Protein AF-A0A961NMC6-F1 (afdb_monomer_lite)

Radius of gyration: 13.99 Å; chains: 1; bounding box: 38×31×36 Å

Structure (mmCIF, N/CA/C/O backbone):
data_AF-A0A961NMC6-F1
#
_entry.id   AF-A0A961NMC6-F1
#
loop_
_atom_site.group_PDB
_atom_site.id
_atom_site.type_symbol
_atom_site.label_atom_id
_atom_site.label_alt_id
_atom_site.label_comp_id
_atom_site.label_asym_id
_atom_site.label_entity_id
_atom_site.label_seq_id
_atom_site.pdbx_PDB_ins_code
_atom_site.Cartn_x
_atom_site.Cartn_y
_atom_site.Cartn_z
_atom_site.occupancy
_atom_site.B_iso_or_equiv
_atom_site.auth_seq_id
_atom_site.auth_comp_id
_atom_site.auth_asym_id
_atom_site.auth_atom_id
_atom_site.pdbx_PDB_model_num
ATOM 1 N N . ALA A 1 1 ? 2.027 15.021 -6.541 1.00 81.44 1 ALA A N 1
ATOM 2 C CA . ALA A 1 1 ? 3.147 14.069 -6.411 1.00 81.44 1 ALA A CA 1
ATOM 3 C C . ALA A 1 1 ? 2.636 12.629 -6.350 1.00 81.44 1 ALA A C 1
ATOM 5 O O . ALA A 1 1 ? 2.851 11.895 -7.303 1.00 81.44 1 ALA A O 1
ATOM 6 N N . TYR A 1 2 ? 1.858 12.250 -5.328 1.00 89.75 2 TYR A N 1
ATOM 7 C CA . TYR A 1 2 ? 1.422 10.861 -5.122 1.00 89.75 2 TYR A CA 1
ATOM 8 C C . TYR A 1 2 ? 0.702 10.180 -6.312 1.00 89.75 2 TYR A C 1
ATOM 10 O O . TYR A 1 2 ? 1.015 9.047 -6.652 1.00 89.75 2 TYR A O 1
ATOM 18 N N . LEU A 1 3 ? -0.191 10.866 -7.039 1.00 92.88 3 LEU A N 1
ATOM 19 C CA . LEU A 1 3 ? -0.827 10.278 -8.237 1.00 92.88 3 LEU A CA 1
ATOM 20 C C . LEU A 1 3 ? 0.169 9.923 -9.355 1.00 92.88 3 LEU A C 1
ATOM 22 O O . LEU A 1 3 ? -0.025 8.940 -10.062 1.00 92.88 3 LEU A O 1
ATOM 26 N N . GLN A 1 4 ? 1.245 10.699 -9.516 1.00 92.88 4 GLN A N 1
ATOM 27 C CA . GLN A 1 4 ? 2.292 10.379 -10.493 1.00 92.88 4 GLN A CA 1
ATOM 28 C C . GLN A 1 4 ? 3.071 9.134 -10.065 1.00 92.88 4 GLN A C 1
ATOM 30 O O . GLN A 1 4 ? 3.431 8.324 -10.913 1.00 92.88 4 GLN A O 1
ATOM 35 N N . LEU A 1 5 ? 3.273 8.955 -8.756 1.00 94.06 5 LEU A N 1
ATOM 36 C CA . LEU A 1 5 ? 3.852 7.737 -8.203 1.00 94.06 5 LEU A CA 1
ATOM 37 C C . LEU A 1 5 ? 2.968 6.515 -8.483 1.00 94.06 5 LEU A C 1
ATOM 39 O O . LEU A 1 5 ? 3.475 5.491 -8.929 1.00 94.06 5 LEU A O 1
ATOM 43 N N . LEU A 1 6 ? 1.654 6.621 -8.264 1.00 96.12 6 LEU A N 1
ATOM 44 C CA . LEU A 1 6 ? 0.732 5.530 -8.593 1.00 96.12 6 LEU A CA 1
ATOM 45 C C . LEU A 1 6 ? 0.738 5.211 -10.090 1.00 96.12 6 LEU A C 1
ATOM 47 O O . LEU A 1 6 ? 0.686 4.043 -10.467 1.00 96.12 6 LEU A O 1
ATOM 51 N N . ASN A 1 7 ? 0.865 6.231 -10.942 1.00 96.88 7 ASN A N 1
ATOM 52 C CA . ASN A 1 7 ? 1.008 6.037 -12.378 1.00 96.88 7 ASN A CA 1
ATOM 53 C C . ASN A 1 7 ? 2.313 5.314 -12.755 1.00 96.88 7 ASN A C 1
ATOM 55 O O . ASN A 1 7 ? 2.272 4.425 -13.603 1.00 96.88 7 ASN A O 1
ATOM 59 N N . ASP A 1 8 ? 3.446 5.640 -12.120 1.00 96.12 8 ASP A N 1
ATOM 60 C CA . ASP A 1 8 ? 4.704 4.892 -12.297 1.00 96.12 8 ASP A CA 1
ATOM 61 C C . ASP A 1 8 ? 4.545 3.430 -11.859 1.00 96.12 8 ASP A C 1
ATOM 63 O O . ASP A 1 8 ? 4.858 2.518 -12.627 1.00 96.12 8 ASP A O 1
ATOM 67 N N . ALA A 1 9 ? 3.966 3.198 -10.676 1.00 97.44 9 ALA A N 1
ATOM 68 C CA . ALA A 1 9 ? 3.718 1.856 -10.162 1.00 97.44 9 ALA A CA 1
ATOM 69 C C . ALA A 1 9 ? 2.809 1.042 -11.092 1.00 97.44 9 ALA A C 1
ATOM 71 O O . ALA A 1 9 ? 3.124 -0.101 -11.421 1.00 97.44 9 ALA A O 1
ATOM 72 N N . TYR A 1 10 ? 1.713 1.632 -11.569 1.00 98.19 10 TYR A N 1
ATOM 73 C CA . TYR A 1 10 ? 0.814 1.000 -12.530 1.00 98.19 10 TYR A CA 1
ATOM 74 C C . TYR A 1 10 ? 1.519 0.664 -13.846 1.00 98.19 10 TYR A C 1
ATOM 76 O O . TYR A 1 10 ? 1.476 -0.484 -14.288 1.00 98.19 10 TYR A O 1
ATOM 84 N N . ALA A 1 11 ? 2.214 1.633 -14.448 1.00 97.50 11 ALA A N 1
ATOM 85 C CA . ALA A 1 11 ? 2.927 1.431 -15.705 1.00 97.50 11 ALA A CA 1
ATOM 86 C C . ALA A 1 11 ? 4.006 0.345 -15.590 1.00 97.50 11 ALA A C 1
ATOM 88 O O . ALA A 1 11 ? 4.202 -0.425 -16.530 1.00 97.50 11 ALA A O 1
ATOM 89 N N . HIS A 1 12 ? 4.671 0.254 -14.436 1.00 97.06 12 HIS A N 1
ATOM 90 C CA . HIS A 1 12 ? 5.683 -0.760 -14.168 1.00 97.06 12 HIS A CA 1
ATOM 91 C C . HIS A 1 12 ? 5.081 -2.150 -13.910 1.00 97.06 12 HIS A C 1
ATOM 93 O O . HIS A 1 12 ? 5.641 -3.151 -14.359 1.00 97.06 12 HIS A O 1
ATOM 99 N N . LEU A 1 13 ? 3.947 -2.232 -13.206 1.00 97.94 13 LEU A N 1
ATOM 100 C CA . LEU A 1 13 ? 3.312 -3.498 -12.829 1.00 97.94 13 LEU A CA 1
ATOM 101 C C . LEU A 1 13 ? 2.430 -4.099 -13.929 1.00 97.94 13 LEU A C 1
ATOM 103 O O . LEU A 1 13 ? 2.308 -5.321 -13.984 1.00 97.94 13 LEU A O 1
ATOM 107 N N . LYS A 1 14 ? 1.808 -3.298 -14.803 1.00 95.69 14 LYS A N 1
ATOM 108 C CA . LYS A 1 14 ? 0.790 -3.792 -15.755 1.00 95.69 14 LYS A CA 1
ATOM 109 C C . LYS A 1 14 ? 1.289 -4.881 -16.711 1.00 95.69 14 LYS A C 1
ATOM 111 O O . LYS A 1 14 ? 0.500 -5.744 -17.091 1.00 95.69 14 LYS A O 1
ATOM 116 N N . GLU A 1 15 ? 2.582 -4.878 -17.034 1.00 90.00 15 GLU A N 1
ATOM 117 C CA . GLU A 1 15 ? 3.228 -5.866 -17.913 1.00 90.00 15 GLU A CA 1
ATOM 118 C C . GLU A 1 15 ? 3.835 -7.057 -17.144 1.00 90.00 15 GLU A C 1
ATOM 120 O O . GLU A 1 15 ? 4.335 -8.008 -17.744 1.00 90.00 15 GLU A O 1
ATOM 125 N N . GLN A 1 16 ? 3.823 -7.033 -15.806 1.00 94.06 16 GLN A N 1
ATOM 126 C CA . GLN A 1 16 ? 4.438 -8.083 -14.995 1.00 94.06 16 GLN A CA 1
ATOM 127 C C . GLN A 1 16 ? 3.484 -9.248 -14.754 1.00 94.06 16 GLN A C 1
ATOM 129 O O . GLN A 1 16 ? 2.277 -9.080 -14.585 1.00 94.06 16 GLN A O 1
ATOM 134 N N . LYS A 1 17 ? 4.052 -10.454 -14.657 1.00 91.62 17 LYS A N 1
ATOM 135 C CA . LYS A 1 17 ? 3.300 -11.663 -14.298 1.00 91.62 17 LYS A CA 1
ATOM 136 C C . LYS A 1 17 ? 2.773 -11.603 -12.859 1.00 91.62 17 LYS A C 1
ATOM 138 O O . LYS A 1 17 ? 1.649 -12.014 -12.597 1.00 91.62 17 LYS A O 1
ATOM 143 N N . ASN A 1 18 ? 3.579 -11.075 -11.937 1.00 92.00 18 ASN A N 1
ATOM 144 C CA . ASN A 1 18 ? 3.243 -10.957 -10.519 1.00 92.00 18 ASN A CA 1
ATOM 145 C C . ASN A 1 18 ? 2.910 -9.501 -10.181 1.00 92.00 18 ASN A C 1
ATOM 147 O O . ASN A 1 18 ? 3.742 -8.765 -9.656 1.00 92.00 18 ASN A O 1
ATOM 151 N N . LYS A 1 19 ? 1.682 -9.092 -10.500 1.00 96.19 19 LYS A N 1
ATOM 152 C CA . LYS A 1 19 ? 1.188 -7.734 -10.259 1.00 96.19 19 LYS A CA 1
ATOM 153 C C . LYS A 1 19 ? 0.835 -7.549 -8.784 1.00 96.19 19 LYS A C 1
ATOM 155 O O . LYS A 1 19 ? -0.236 -7.968 -8.343 1.00 96.19 19 LYS A O 1
ATOM 160 N N . GLU A 1 20 ? 1.743 -6.969 -8.007 1.00 98.38 20 GLU A N 1
ATOM 161 C CA . GLU A 1 20 ? 1.503 -6.672 -6.593 1.00 98.38 20 GLU A CA 1
ATOM 162 C C . GLU A 1 20 ? 2.067 -5.301 -6.210 1.00 98.38 20 GLU A C 1
ATOM 164 O O . GLU A 1 20 ? 3.236 -5.003 -6.468 1.00 98.38 20 GLU A O 1
ATOM 169 N N . LEU A 1 21 ? 1.226 -4.501 -5.557 1.00 98.44 21 LEU A N 1
ATOM 170 C CA . LEU A 1 21 ? 1.601 -3.268 -4.881 1.00 98.44 21 LEU A CA 1
ATOM 171 C C . LEU A 1 21 ? 1.479 -3.475 -3.367 1.00 98.44 21 LEU A C 1
ATOM 173 O O . LEU A 1 21 ? 0.393 -3.749 -2.854 1.00 98.44 21 LEU A O 1
ATOM 177 N N . LEU A 1 22 ? 2.591 -3.328 -2.651 1.00 98.69 22 LEU A N 1
ATOM 178 C CA . LEU A 1 22 ? 2.599 -3.330 -1.190 1.00 98.69 22 LEU A CA 1
ATOM 179 C C . LEU A 1 22 ? 2.665 -1.894 -0.685 1.00 98.69 22 LEU A C 1
ATOM 181 O O . LEU A 1 22 ? 3.467 -1.102 -1.182 1.00 98.69 22 LEU A O 1
ATOM 185 N N . ILE A 1 23 ? 1.838 -1.578 0.304 1.00 98.06 23 ILE A N 1
ATOM 186 C CA . ILE A 1 23 ? 1.675 -0.229 0.838 1.00 98.06 23 ILE A CA 1
ATOM 187 C C . ILE A 1 23 ? 1.902 -0.281 2.345 1.00 98.06 23 ILE A C 1
ATOM 189 O O . ILE A 1 23 ? 1.199 -0.988 3.066 1.00 98.06 23 ILE A O 1
ATOM 193 N N . MET A 1 24 ? 2.892 0.451 2.843 1.00 97.56 24 MET A N 1
ATOM 194 C CA . MET A 1 24 ? 3.136 0.574 4.279 1.00 97.56 24 MET A CA 1
ATOM 195 C C . MET A 1 24 ? 2.692 1.938 4.781 1.00 97.56 24 MET A C 1
ATOM 197 O O . MET A 1 24 ? 2.924 2.949 4.118 1.00 97.56 24 MET A O 1
ATOM 201 N N . TYR A 1 25 ? 2.126 1.939 5.985 1.00 95.81 25 TYR A N 1
ATOM 202 C CA . TYR A 1 25 ? 1.719 3.124 6.731 1.00 95.81 25 TYR A CA 1
ATOM 203 C C . TYR A 1 25 ? 0.656 3.983 6.033 1.00 95.81 25 TYR A C 1
ATOM 205 O O . TYR A 1 25 ? 0.725 5.211 6.058 1.00 95.81 25 TYR A O 1
ATOM 213 N N . ALA A 1 26 ? -0.313 3.326 5.392 1.00 93.75 26 ALA A N 1
ATOM 214 C CA . ALA A 1 26 ? -1.431 3.995 4.738 1.00 93.75 26 ALA A CA 1
ATOM 215 C C . ALA A 1 26 ? -2.561 4.337 5.718 1.00 93.75 26 ALA A C 1
ATOM 217 O O . ALA A 1 26 ? -2.732 3.693 6.755 1.00 93.75 26 ALA A O 1
ATOM 218 N N . ASP A 1 27 ? -3.348 5.342 5.345 1.00 95.06 27 ASP A N 1
ATOM 219 C CA . ASP A 1 27 ? -4.596 5.719 5.998 1.00 95.06 27 ASP A CA 1
ATOM 220 C C . ASP A 1 27 ? -5.631 6.059 4.916 1.00 95.06 27 ASP A C 1
ATOM 222 O O . ASP A 1 27 ? -5.544 7.084 4.231 1.00 95.06 27 ASP A O 1
ATOM 226 N N . ASP A 1 28 ? -6.604 5.166 4.737 1.00 94.69 28 ASP A N 1
ATOM 227 C CA . ASP A 1 28 ? -7.653 5.320 3.727 1.00 94.69 28 ASP A CA 1
ATOM 228 C C . ASP A 1 28 ? -8.549 6.541 4.023 1.00 94.69 28 ASP A C 1
ATOM 230 O O . ASP A 1 28 ? -9.115 7.122 3.097 1.00 94.69 28 ASP A O 1
ATOM 234 N N . SER A 1 29 ? -8.653 6.981 5.286 1.00 94.69 29 SER A N 1
ATOM 235 C CA . SER A 1 29 ? -9.554 8.075 5.695 1.00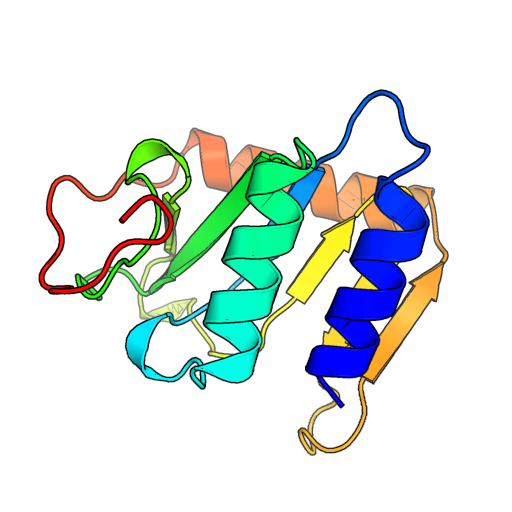 94.69 29 SER A CA 1
ATOM 236 C C . SER A 1 29 ? -9.123 9.452 5.199 1.00 94.69 29 SER A C 1
ATOM 238 O O . SER A 1 29 ? -9.944 10.364 5.095 1.00 94.69 29 SER A O 1
ATOM 240 N N . VAL A 1 30 ? -7.844 9.593 4.851 1.00 93.62 30 VAL A N 1
ATOM 241 C CA . VAL A 1 30 ? -7.263 10.833 4.320 1.00 93.62 30 VAL A CA 1
ATOM 242 C C . VAL A 1 30 ? -6.949 10.740 2.826 1.00 93.62 30 VAL A C 1
ATOM 244 O O . VAL A 1 30 ? -6.428 11.694 2.243 1.00 93.62 30 VAL A O 1
ATOM 247 N N . SER A 1 31 ? -7.258 9.607 2.187 1.00 91.81 31 SER A N 1
ATOM 248 C CA . SER A 1 31 ? -7.014 9.416 0.759 1.00 91.81 31 SER A CA 1
ATOM 249 C C . SER A 1 31 ? -8.025 10.216 -0.072 1.00 91.81 31 SER A C 1
ATOM 251 O O . SER A 1 31 ? -9.234 10.046 0.089 1.00 91.81 31 SER A O 1
ATOM 253 N N . PRO A 1 32 ? -7.574 1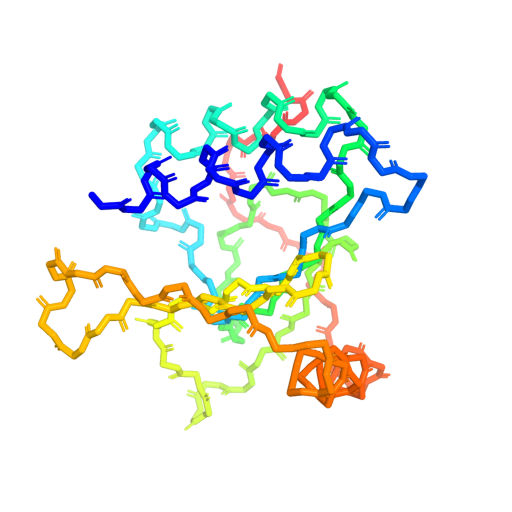1.096 -0.986 1.00 93.38 32 PRO A N 1
ATOM 254 C CA . PRO A 1 32 ? -8.489 11.864 -1.818 1.00 93.38 32 PRO A CA 1
ATOM 255 C C . PRO A 1 32 ? -9.196 10.957 -2.844 1.00 93.38 32 PRO A C 1
ATOM 257 O O . PRO A 1 32 ? -8.619 9.953 -3.276 1.00 93.38 32 PRO A O 1
ATOM 260 N N . PRO A 1 33 ? -10.389 11.338 -3.345 1.00 94.56 33 PRO A N 1
ATOM 261 C CA . PRO A 1 33 ? -11.150 10.520 -4.296 1.00 94.56 33 PRO A CA 1
ATOM 262 C C . PRO A 1 33 ? -10.366 10.108 -5.548 1.00 94.56 33 PRO A C 1
ATOM 264 O O . PRO A 1 33 ? -10.561 9.019 -6.079 1.00 94.56 33 PRO A O 1
ATOM 267 N N . SER A 1 34 ? -9.444 10.952 -6.017 1.00 95.75 34 SER A N 1
ATOM 268 C CA . SER A 1 34 ? -8.583 10.645 -7.163 1.00 95.75 34 SER A CA 1
ATOM 269 C C . SER A 1 34 ? -7.631 9.474 -6.905 1.00 95.75 34 SER A C 1
ATOM 271 O O . SER A 1 34 ? -7.407 8.676 -7.810 1.00 95.75 34 SER A O 1
ATOM 273 N N . VAL A 1 35 ? -7.106 9.338 -5.684 1.00 95.19 35 VAL A N 1
ATOM 274 C CA . VAL A 1 35 ? -6.269 8.199 -5.272 1.00 95.19 35 VAL A 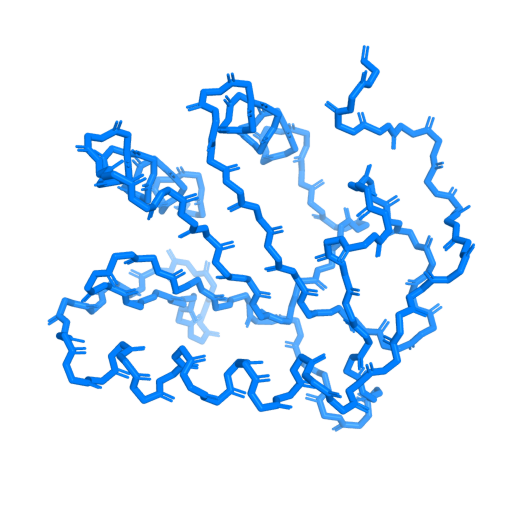CA 1
ATOM 275 C C . VAL A 1 35 ? -7.119 6.940 -5.164 1.00 95.19 35 VAL A C 1
ATOM 277 O O . VAL A 1 35 ? -6.757 5.915 -5.739 1.00 95.19 35 VAL A O 1
ATOM 280 N N . ASN A 1 36 ? -8.292 7.042 -4.533 1.00 95.50 36 ASN A N 1
ATOM 281 C CA . ASN A 1 36 ? -9.230 5.927 -4.407 1.00 95.50 36 ASN A CA 1
ATOM 282 C C . ASN A 1 36 ? -9.664 5.396 -5.782 1.00 95.50 36 ASN A C 1
ATOM 284 O O . ASN A 1 36 ? -9.627 4.193 -6.027 1.00 95.50 36 ASN A O 1
ATOM 288 N N . ASN A 1 37 ? -9.987 6.284 -6.724 1.00 95.94 37 ASN A N 1
ATOM 289 C CA . ASN A 1 37 ? -10.325 5.906 -8.098 1.00 95.94 37 ASN A CA 1
ATOM 290 C C . ASN A 1 37 ? -9.154 5.240 -8.831 1.00 95.94 37 ASN A C 1
ATOM 292 O O . ASN A 1 37 ? -9.358 4.274 -9.565 1.00 95.94 37 ASN A O 1
ATOM 296 N N . PHE A 1 38 ? -7.926 5.713 -8.613 1.00 96.94 38 PHE A N 1
ATOM 297 C CA . PHE A 1 38 ? -6.742 5.096 -9.208 1.00 96.94 38 PHE A CA 1
ATOM 298 C C . PHE A 1 38 ? -6.521 3.677 -8.665 1.00 96.94 38 PHE A C 1
ATOM 300 O O . PHE A 1 38 ? -6.257 2.745 -9.421 1.00 96.94 38 PHE A O 1
ATOM 307 N N . TYR A 1 39 ? -6.709 3.483 -7.361 1.00 97.06 39 TYR A N 1
ATOM 308 C CA . TYR A 1 39 ? -6.676 2.172 -6.723 1.00 97.06 39 TYR A CA 1
ATOM 309 C C . TYR A 1 39 ? -7.761 1.213 -7.233 1.00 97.06 39 TYR A C 1
ATOM 311 O O . TYR A 1 39 ? -7.462 0.029 -7.410 1.00 97.06 39 TYR A O 1
ATOM 319 N N . ARG A 1 40 ? -8.983 1.697 -7.511 1.00 96.12 40 ARG A N 1
ATOM 320 C CA . ARG A 1 40 ? -10.037 0.905 -8.178 1.00 96.12 40 ARG A CA 1
ATOM 321 C C . ARG A 1 40 ? -9.577 0.437 -9.560 1.00 96.12 40 ARG A C 1
ATOM 323 O O . ARG A 1 40 ? -9.607 -0.756 -9.843 1.00 96.12 40 ARG A O 1
ATOM 330 N N . MET A 1 41 ? -9.072 1.359 -10.384 1.00 97.06 41 MET A N 1
ATOM 331 C CA . MET A 1 41 ? -8.557 1.056 -11.726 1.00 97.06 41 MET A CA 1
ATOM 332 C C . MET A 1 41 ? -7.425 0.017 -11.688 1.00 97.06 41 MET A C 1
ATOM 334 O O . MET A 1 41 ? -7.462 -0.969 -12.417 1.00 97.06 41 MET A O 1
ATOM 338 N N . MET A 1 42 ? -6.438 0.189 -10.804 1.00 97.56 42 MET A N 1
ATOM 339 C CA . MET A 1 42 ? -5.328 -0.762 -10.665 1.00 97.56 42 MET A CA 1
ATOM 340 C C . MET A 1 42 ? -5.810 -2.173 -10.291 1.00 97.56 42 MET A C 1
ATOM 342 O O . MET A 1 42 ? -5.301 -3.153 -10.838 1.00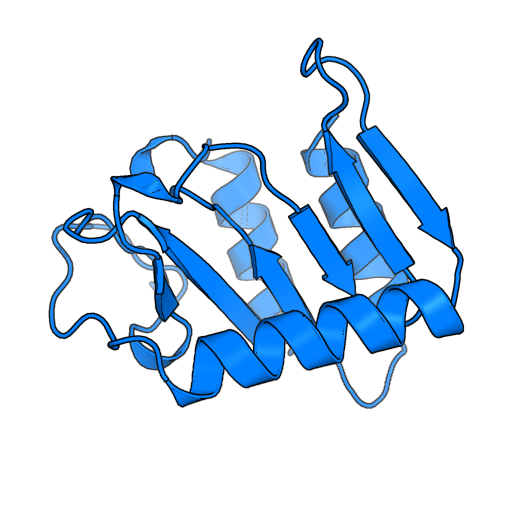 97.56 42 MET A O 1
ATOM 346 N N . ARG A 1 43 ? -6.793 -2.287 -9.384 1.00 96.44 43 ARG A N 1
ATOM 347 C CA . ARG A 1 43 ? -7.400 -3.578 -9.016 1.00 96.44 43 ARG A CA 1
ATOM 348 C C . ARG A 1 43 ? -8.172 -4.200 -10.178 1.00 96.44 43 ARG A C 1
ATOM 350 O O . ARG A 1 43 ? -8.029 -5.399 -10.406 1.00 96.44 43 ARG A O 1
ATOM 357 N N . ALA A 1 44 ? -8.922 -3.397 -10.937 1.00 95.06 44 ALA A N 1
ATOM 358 C CA . ALA A 1 44 ? -9.635 -3.854 -12.132 1.00 95.06 44 ALA A CA 1
ATOM 359 C C . ALA A 1 44 ? -8.682 -4.452 -13.188 1.00 95.06 44 ALA A C 1
ATOM 361 O O . ALA A 1 44 ? -9.022 -5.442 -13.832 1.00 95.06 44 ALA A O 1
ATOM 362 N N . ASP A 1 45 ? -7.453 -3.937 -13.278 1.00 96.31 45 ASP A N 1
ATOM 363 C CA . ASP A 1 45 ? -6.392 -4.457 -14.157 1.00 96.31 45 ASP A CA 1
ATOM 364 C C . ASP A 1 45 ? -5.583 -5.626 -13.550 1.00 96.31 45 ASP A C 1
ATOM 366 O O . ASP A 1 45 ? -4.531 -6.037 -14.071 1.00 96.31 45 ASP A O 1
ATOM 370 N N . GLY A 1 46 ? -6.070 -6.183 -12.439 1.00 96.25 46 GLY A N 1
ATOM 371 C CA . GLY A 1 46 ? -5.521 -7.368 -11.786 1.00 96.25 46 GLY A CA 1
ATOM 372 C C . GLY A 1 46 ? -4.291 -7.109 -10.916 1.00 96.25 46 GLY A C 1
ATOM 373 O O . GLY A 1 46 ? -3.574 -8.058 -10.591 1.00 96.25 46 GLY A O 1
ATOM 374 N N . ILE A 1 47 ? -4.007 -5.857 -10.541 1.00 98.00 47 ILE A N 1
ATOM 375 C CA . ILE A 1 47 ? -2.942 -5.553 -9.578 1.00 98.00 47 ILE A CA 1
ATOM 376 C C . ILE A 1 47 ? -3.450 -5.849 -8.166 1.00 98.00 47 ILE A C 1
ATOM 378 O O . ILE A 1 47 ? -4.345 -5.174 -7.660 1.00 98.00 47 ILE A O 1
ATOM 382 N N . ARG A 1 48 ? -2.844 -6.844 -7.511 1.00 97.69 48 ARG A N 1
ATOM 383 C CA . ARG A 1 48 ? -3.134 -7.177 -6.110 1.00 97.69 48 ARG A CA 1
ATOM 384 C C . ARG A 1 48 ? -2.545 -6.121 -5.185 1.00 97.69 48 ARG A C 1
ATOM 386 O O . ARG A 1 48 ? -1.443 -5.631 -5.436 1.00 97.69 48 ARG A O 1
ATOM 393 N N . MET A 1 49 ? -3.242 -5.818 -4.095 1.00 98.19 49 MET A N 1
ATOM 394 C CA . MET A 1 49 ? -2.776 -4.849 -3.107 1.00 98.19 49 MET A CA 1
ATOM 395 C C . MET A 1 49 ? -2.753 -5.449 -1.708 1.00 98.19 49 MET A C 1
ATOM 397 O O . MET A 1 49 ? -3.614 -6.245 -1.346 1.00 98.19 49 MET A O 1
ATOM 401 N N . ARG A 1 50 ? -1.747 -5.064 -0.921 1.00 98.50 50 ARG A N 1
ATOM 402 C CA . ARG A 1 50 ? -1.680 -5.344 0.516 1.00 98.50 50 ARG A CA 1
ATOM 403 C C . ARG A 1 50 ? -1.213 -4.101 1.255 1.00 98.50 50 ARG A C 1
ATOM 405 O O . ARG A 1 50 ? -0.269 -3.446 0.817 1.00 98.50 50 ARG A O 1
ATOM 412 N N . GLN A 1 51 ? -1.857 -3.795 2.373 1.00 98.44 51 GLN A N 1
ATOM 413 C CA . GLN A 1 51 ? -1.701 -2.538 3.091 1.00 98.44 51 GLN A CA 1
ATOM 414 C C . GLN A 1 51 ? -1.454 -2.764 4.585 1.00 98.44 51 GLN A C 1
ATOM 416 O O . GLN A 1 51 ? -2.128 -3.564 5.234 1.00 98.44 51 GLN A O 1
ATOM 421 N N . LEU A 1 52 ? -0.488 -2.037 5.139 1.00 98.56 52 LEU A N 1
ATOM 422 C CA . LEU A 1 52 ? -0.256 -1.949 6.579 1.00 98.56 52 LEU A CA 1
ATOM 423 C C . LEU A 1 52 ? -0.784 -0.595 7.072 1.00 98.56 52 LEU A C 1
ATOM 425 O O . LEU A 1 52 ? -0.266 0.445 6.661 1.00 98.56 52 LEU A O 1
ATOM 429 N N . VAL A 1 53 ? -1.805 -0.611 7.929 1.00 98.25 53 VAL A N 1
ATOM 430 C CA . VAL A 1 53 ? -2.555 0.583 8.376 1.00 98.25 53 VAL A CA 1
ATOM 431 C C . VAL A 1 53 ? -2.523 0.732 9.897 1.00 98.25 53 VAL A C 1
ATOM 433 O O . VAL A 1 53 ? -2.151 -0.204 10.600 1.00 98.25 53 VAL A O 1
ATOM 436 N N . GLU A 1 54 ? -2.882 1.896 10.438 1.00 98.31 54 GLU A N 1
ATOM 437 C CA . GLU A 1 54 ? -2.849 2.137 11.889 1.00 98.31 54 GLU A CA 1
ATOM 438 C C . GLU A 1 54 ? -3.812 1.211 12.654 1.00 98.31 54 GLU A C 1
ATOM 440 O O . GLU A 1 54 ? -4.996 1.109 12.328 1.00 98.31 54 GLU A O 1
ATOM 445 N N . ALA A 1 55 ? -3.328 0.570 13.721 1.00 98.12 55 ALA A N 1
ATOM 446 C CA . ALA A 1 55 ? -4.159 -0.210 14.631 1.00 98.12 55 ALA A CA 1
ATOM 447 C C . ALA A 1 55 ? -5.299 0.631 15.224 1.00 98.12 55 ALA A C 1
ATOM 449 O O . ALA A 1 55 ? -5.074 1.678 15.830 1.00 98.12 55 ALA A O 1
ATOM 450 N N . GLY A 1 56 ? -6.526 0.126 15.088 1.00 95.62 56 GLY A N 1
ATOM 451 C CA . GLY A 1 56 ? -7.739 0.793 15.565 1.00 95.62 56 GLY A CA 1
ATOM 452 C C . GLY A 1 56 ? -8.364 1.762 14.559 1.00 95.62 56 GLY A C 1
ATOM 453 O O . GLY A 1 56 ? -9.507 2.172 14.768 1.00 95.62 56 GLY A O 1
ATOM 454 N N . ASN A 1 57 ? -7.687 2.085 13.451 1.00 96.50 57 ASN A N 1
ATOM 455 C CA . ASN A 1 57 ? -8.324 2.784 12.343 1.00 96.50 57 ASN A CA 1
ATOM 456 C C . ASN A 1 57 ? -9.216 1.803 11.573 1.00 96.50 57 ASN A C 1
ATOM 458 O O . ASN A 1 57 ? -8.742 0.930 10.852 1.00 96.50 57 ASN A O 1
ATOM 462 N N . THR A 1 58 ? -10.526 1.937 11.763 1.00 96.75 58 THR A N 1
ATOM 463 C CA . THR A 1 58 ? -11.525 1.064 11.133 1.00 96.75 58 THR A CA 1
ATOM 464 C C . THR A 1 58 ? -12.045 1.616 9.811 1.00 96.75 58 THR A C 1
ATOM 466 O O . THR A 1 58 ? -12.902 0.986 9.200 1.00 96.75 58 THR A O 1
ATOM 469 N N . TYR A 1 59 ? -11.573 2.772 9.346 1.00 97.56 59 TYR A N 1
ATOM 470 C CA . TYR A 1 59 ? -11.962 3.293 8.042 1.00 97.56 59 TYR A CA 1
ATOM 471 C C . TYR A 1 59 ? -11.138 2.587 6.960 1.00 97.56 59 TYR A C 1
ATOM 473 O O . TYR A 1 59 ? -10.017 2.986 6.666 1.00 97.56 59 TYR A O 1
ATOM 481 N N . ILE A 1 60 ? -11.674 1.488 6.421 1.00 97.44 60 ILE A N 1
ATOM 482 C CA . ILE A 1 60 ? -10.986 0.610 5.465 1.00 97.44 60 ILE A CA 1
ATOM 483 C C . ILE A 1 60 ? -11.859 0.443 4.224 1.00 97.44 60 ILE A C 1
ATOM 485 O O . ILE A 1 60 ? -12.964 -0.100 4.312 1.00 97.44 60 ILE A O 1
ATOM 489 N N . ILE A 1 61 ? -11.371 0.906 3.073 1.00 96.12 61 ILE A N 1
ATOM 490 C CA . ILE A 1 61 ? -12.156 0.937 1.827 1.00 96.12 61 ILE A CA 1
ATOM 491 C C . ILE A 1 61 ? -12.012 -0.378 1.042 1.00 96.12 61 ILE A C 1
ATOM 493 O O . ILE A 1 61 ? -12.956 -0.827 0.387 1.00 96.12 61 ILE A O 1
ATOM 497 N N . GLY A 1 62 ? -10.843 -1.021 1.090 1.00 95.75 62 GLY A N 1
ATOM 498 C CA . GLY A 1 62 ? -10.591 -2.269 0.370 1.00 95.75 62 GLY A CA 1
ATOM 499 C C . GLY A 1 62 ? -11.066 -3.536 1.095 1.00 95.75 62 GLY A C 1
ATOM 500 O O . GLY A 1 62 ? -11.529 -3.481 2.237 1.00 95.75 62 GLY A O 1
ATOM 501 N N . PRO A 1 63 ? -10.932 -4.707 0.447 1.00 96.31 63 PRO A N 1
ATOM 502 C CA . PRO A 1 63 ? -11.191 -6.000 1.074 1.00 96.31 63 PRO A CA 1
ATOM 503 C C . PRO A 1 63 ? -10.351 -6.182 2.342 1.00 96.31 63 PRO A C 1
ATOM 505 O O . PRO A 1 63 ? -9.140 -5.997 2.315 1.00 96.31 63 PRO A O 1
ATOM 508 N N . LEU A 1 64 ? -10.966 -6.570 3.464 1.00 97.12 64 LEU A N 1
ATOM 509 C CA . LEU A 1 64 ? -10.276 -6.625 4.763 1.00 97.12 64 LEU A CA 1
ATOM 510 C C . LEU A 1 64 ? -9.049 -7.557 4.779 1.00 97.12 64 LEU A C 1
ATOM 512 O O . LEU A 1 64 ? -8.153 -7.397 5.604 1.00 97.12 64 LEU A O 1
ATOM 516 N N . ASP A 1 65 ? -9.011 -8.582 3.926 1.00 97.81 65 ASP A N 1
ATOM 517 C CA . ASP A 1 65 ? -7.869 -9.495 3.786 1.00 97.81 65 ASP A CA 1
ATOM 518 C C . ASP A 1 65 ? -6.629 -8.843 3.167 1.00 97.81 65 ASP A C 1
ATOM 520 O O . ASP A 1 65 ? -5.522 -9.321 3.436 1.00 97.81 65 ASP A O 1
ATOM 524 N N . GLU A 1 66 ? -6.800 -7.721 2.466 1.00 97.88 66 GLU A N 1
ATOM 525 C CA . GLU A 1 66 ? -5.729 -6.859 1.962 1.00 97.88 66 GLU A CA 1
ATOM 526 C C . GLU A 1 66 ? -5.097 -5.971 3.043 1.00 97.88 66 GLU A C 1
ATOM 528 O O . GLU A 1 66 ? -4.147 -5.258 2.739 1.00 97.88 66 GLU A O 1
ATOM 533 N N . TYR A 1 67 ? -5.509 -6.057 4.313 1.00 98.56 67 TYR A N 1
ATOM 534 C CA . TYR A 1 67 ? -5.013 -5.168 5.368 1.00 98.56 67 TYR A CA 1
ATOM 535 C C . TYR A 1 67 ? -4.425 -5.912 6.566 1.00 98.56 67 TYR A C 1
ATOM 537 O O . TYR A 1 67 ? -4.890 -6.993 6.937 1.00 98.56 67 TYR A O 1
ATOM 545 N N . ARG A 1 68 ? -3.434 -5.298 7.218 1.00 98.62 68 ARG A N 1
ATOM 546 C CA . ARG A 1 68 ? -2.961 -5.649 8.567 1.00 98.62 68 ARG A CA 1
ATOM 547 C C . ARG A 1 68 ? -2.694 -4.395 9.393 1.00 98.62 68 ARG A C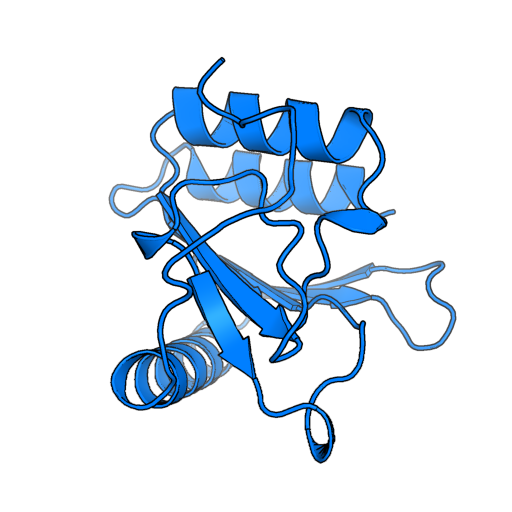 1
ATOM 549 O O . ARG A 1 68 ? -2.348 -3.351 8.841 1.00 98.62 68 ARG A O 1
ATOM 556 N N . TYR A 1 69 ? -2.834 -4.506 10.709 1.00 98.56 69 TYR A N 1
ATOM 557 C CA . TYR A 1 69 ? -2.641 -3.392 11.631 1.00 98.56 69 TYR A CA 1
ATOM 558 C C . TYR A 1 69 ? -1.195 -3.251 12.098 1.00 98.56 69 TYR A C 1
ATOM 560 O O . TYR A 1 69 ? -0.624 -4.180 12.654 1.00 98.56 69 TYR A O 1
ATOM 568 N N . ILE A 1 70 ? -0.633 -2.054 11.963 1.00 98.44 70 ILE A N 1
ATOM 569 C CA . ILE A 1 70 ? 0.595 -1.623 12.631 1.00 98.44 70 ILE A CA 1
ATOM 570 C C . ILE A 1 70 ? 0.213 -1.037 13.991 1.00 98.44 70 ILE A C 1
ATOM 572 O O . ILE A 1 70 ? -0.610 -0.118 14.033 1.00 98.44 70 ILE A O 1
ATOM 576 N N . PRO A 1 71 ? 0.807 -1.496 15.107 1.00 98.31 71 PRO A N 1
ATOM 577 C CA . PRO A 1 71 ? 0.542 -0.900 16.408 1.00 98.31 71 PRO A CA 1
ATOM 578 C C . PRO A 1 71 ? 0.815 0.606 16.394 1.00 98.31 71 PRO A C 1
ATOM 580 O O . PRO A 1 71 ? 1.863 1.047 15.923 1.00 98.31 71 PRO A O 1
ATOM 583 N N . LYS A 1 72 ? -0.113 1.387 16.957 1.00 97.50 72 LYS A N 1
ATOM 584 C CA . LYS A 1 72 ? -0.087 2.859 16.971 1.00 97.50 72 LYS A CA 1
ATOM 585 C C . LYS A 1 72 ? 1.282 3.485 17.310 1.00 97.50 72 LYS A C 1
ATOM 587 O O . LYS A 1 72 ? 1.665 4.414 16.607 1.00 97.50 72 LYS A O 1
ATOM 592 N N . PRO A 1 73 ? 2.065 2.997 18.299 1.00 97.75 73 PRO A N 1
ATOM 593 C CA . PRO A 1 73 ? 3.386 3.567 18.604 1.00 97.75 73 PRO A CA 1
ATOM 594 C C . PRO A 1 73 ? 4.416 3.471 17.469 1.00 97.75 73 PRO A C 1
ATOM 596 O O . PRO A 1 73 ? 5.408 4.194 17.487 1.00 97.75 73 PRO A O 1
ATOM 599 N N . TYR A 1 74 ? 4.199 2.574 16.504 1.00 97.31 74 TYR A N 1
ATOM 600 C CA . TYR A 1 74 ? 5.078 2.339 15.357 1.00 97.31 74 TYR A CA 1
ATOM 601 C C . TYR A 1 74 ? 4.481 2.841 14.039 1.00 97.31 74 TYR A C 1
ATOM 603 O O . TYR A 1 74 ? 5.087 2.662 12.984 1.00 97.31 74 TYR A O 1
ATOM 611 N N . PHE A 1 75 ? 3.293 3.448 14.077 1.00 97.12 75 PHE A N 1
ATOM 612 C CA . PHE A 1 75 ? 2.645 3.986 12.893 1.00 97.12 75 PHE A CA 1
ATOM 613 C C . PHE A 1 75 ? 2.999 5.462 12.709 1.00 97.12 75 PHE A C 1
ATOM 615 O O . PHE A 1 75 ? 2.816 6.285 13.605 1.00 97.12 75 PHE A O 1
ATOM 622 N N . ILE A 1 76 ? 3.467 5.806 11.513 1.00 92.25 76 ILE A N 1
ATOM 623 C CA . ILE A 1 76 ? 3.659 7.185 11.071 1.00 92.25 76 ILE A CA 1
ATOM 624 C C . ILE A 1 76 ? 3.058 7.264 9.677 1.00 92.25 76 ILE A C 1
ATOM 626 O O . ILE A 1 76 ? 3.529 6.549 8.803 1.00 92.25 76 ILE A O 1
ATOM 630 N N . ASN A 1 77 ? 2.064 8.129 9.453 1.00 90.81 77 ASN A N 1
ATOM 631 C CA . ASN A 1 77 ? 1.420 8.287 8.144 1.00 90.81 77 ASN A CA 1
ATOM 632 C C . ASN A 1 77 ? 2.401 8.890 7.109 1.00 90.81 77 ASN A C 1
ATOM 634 O O . ASN A 1 77 ? 2.483 10.107 6.894 1.00 90.81 77 ASN A O 1
ATOM 638 N N . ARG A 1 78 ? 3.239 8.011 6.558 1.00 90.75 78 ARG A N 1
ATOM 639 C CA . ARG A 1 78 ? 4.309 8.246 5.587 1.00 90.75 78 ARG A CA 1
ATOM 640 C C . ARG A 1 78 ? 4.324 7.049 4.653 1.00 90.75 78 ARG A C 1
ATOM 642 O O . ARG A 1 78 ? 5.032 6.065 4.876 1.00 90.75 78 ARG A O 1
ATOM 649 N N . VAL A 1 79 ? 3.491 7.145 3.625 1.00 92.56 79 VAL A N 1
ATOM 650 C CA . VAL A 1 79 ? 3.232 6.033 2.721 1.00 92.56 79 VAL A CA 1
ATOM 651 C C . VAL A 1 79 ? 4.518 5.590 2.031 1.00 92.56 79 VAL A C 1
ATOM 653 O O . VAL A 1 79 ? 5.234 6.391 1.426 1.00 92.56 79 VAL A O 1
ATOM 656 N N . THR A 1 80 ? 4.791 4.291 2.116 1.00 95.50 80 THR A N 1
ATOM 657 C CA . THR A 1 80 ? 5.868 3.629 1.376 1.00 95.50 80 THR A CA 1
ATOM 658 C C . THR A 1 80 ? 5.262 2.605 0.430 1.00 95.50 80 THR A C 1
ATOM 660 O O . THR A 1 80 ? 4.477 1.760 0.859 1.00 95.50 80 THR A O 1
ATOM 663 N N . LEU A 1 81 ? 5.628 2.670 -0.849 1.00 97.69 81 LEU A N 1
ATOM 664 C CA . LEU A 1 81 ? 5.195 1.740 -1.887 1.00 97.69 81 LEU A CA 1
ATOM 665 C C . LEU A 1 81 ? 6.331 0.799 -2.270 1.00 97.69 81 LEU A C 1
ATOM 667 O O . LEU A 1 81 ? 7.442 1.253 -2.531 1.00 97.69 81 LEU A O 1
ATOM 671 N N . ILE A 1 82 ? 6.038 -0.496 -2.370 1.00 98.38 82 ILE A N 1
ATOM 672 C CA . ILE A 1 82 ? 6.976 -1.526 -2.834 1.00 98.38 82 ILE A CA 1
ATOM 673 C C . ILE A 1 82 ? 6.320 -2.259 -4.009 1.00 98.38 82 ILE A C 1
ATOM 675 O O . ILE A 1 82 ? 5.256 -2.863 -3.854 1.00 98.38 82 ILE A O 1
ATOM 679 N N . TYR A 1 83 ? 6.935 -2.207 -5.190 1.00 98.00 83 TYR A N 1
ATOM 680 C CA . TYR A 1 83 ? 6.368 -2.738 -6.434 1.00 98.00 83 TYR A CA 1
ATOM 681 C C . TYR A 1 83 ? 7.479 -3.106 -7.420 1.00 98.00 83 TYR A C 1
ATOM 683 O O . TYR A 1 83 ? 8.408 -2.334 -7.624 1.00 98.00 83 TYR A O 1
ATOM 691 N N . GLY A 1 84 ? 7.401 -4.296 -8.025 1.00 96.31 84 GLY A N 1
ATOM 692 C CA . GLY A 1 84 ? 8.470 -4.800 -8.896 1.00 96.31 84 GLY A CA 1
ATOM 693 C C . GLY A 1 84 ? 9.849 -4.745 -8.223 1.00 96.31 84 GLY A C 1
ATOM 694 O O . GLY A 1 84 ? 10.018 -5.284 -7.125 1.00 96.31 84 GLY A O 1
ATOM 695 N N . ASP A 1 85 ? 10.798 -4.063 -8.866 1.00 96.94 85 ASP A N 1
ATOM 696 C CA . ASP A 1 85 ? 12.163 -3.795 -8.386 1.00 96.94 85 ASP A CA 1
ATOM 697 C C . ASP A 1 85 ? 12.342 -2.390 -7.773 1.00 96.94 85 ASP A C 1
ATOM 699 O O . ASP A 1 85 ? 13.466 -1.883 -7.646 1.00 96.94 85 ASP A O 1
ATOM 703 N N . ARG A 1 86 ? 11.224 -1.756 -7.401 1.00 97.75 86 ARG A N 1
ATOM 704 C CA . ARG A 1 86 ? 11.165 -0.377 -6.929 1.00 97.75 86 ARG A CA 1
ATOM 705 C C . ARG A 1 86 ? 10.594 -0.269 -5.529 1.00 97.75 86 ARG A C 1
ATOM 707 O O . ARG A 1 86 ? 9.629 -0.939 -5.149 1.00 97.75 86 ARG A O 1
ATOM 714 N N . ILE A 1 87 ? 11.145 0.696 -4.812 1.00 97.38 87 ILE A N 1
ATOM 715 C CA . ILE A 1 87 ? 10.574 1.232 -3.588 1.00 97.38 87 ILE A CA 1
ATOM 716 C C . ILE A 1 87 ? 10.419 2.743 -3.732 1.00 97.38 87 ILE A C 1
ATOM 718 O O . ILE A 1 87 ? 11.273 3.421 -4.310 1.00 97.38 87 ILE A O 1
ATOM 722 N N . ALA A 1 88 ? 9.320 3.275 -3.214 1.00 95.75 88 ALA A N 1
ATOM 723 C CA . ALA A 1 88 ? 9.062 4.699 -3.225 1.00 95.75 88 ALA A CA 1
ATOM 724 C C . ALA A 1 88 ? 8.463 5.191 -1.915 1.00 95.75 88 ALA A C 1
ATOM 726 O O . ALA A 1 88 ? 7.719 4.473 -1.255 1.00 95.75 88 ALA A O 1
ATOM 727 N N . TRP A 1 89 ? 8.762 6.434 -1.565 1.00 90.06 89 TRP A N 1
ATOM 728 C CA . TRP A 1 89 ? 8.195 7.117 -0.405 1.00 90.06 89 TRP A CA 1
ATOM 729 C C . TRP A 1 89 ? 8.145 8.623 -0.658 1.00 90.06 89 TRP A C 1
ATOM 731 O O . TRP A 1 89 ? 8.855 9.162 -1.516 1.00 90.06 89 TRP A O 1
ATOM 741 N N . GLU A 1 90 ? 7.302 9.319 0.096 1.00 84.06 90 GLU A N 1
ATOM 742 C CA . GLU A 1 90 ? 7.299 10.781 0.125 1.00 84.06 90 GLU A CA 1
ATOM 743 C C . GLU A 1 90 ? 8.480 11.301 0.960 1.00 84.06 90 GLU A C 1
ATOM 745 O O . GLU A 1 90 ? 8.785 10.776 2.033 1.00 84.06 90 GLU A O 1
ATOM 750 N N . SER A 1 91 ? 9.181 12.326 0.468 1.00 77.38 91 SER A N 1
ATOM 751 C CA . SER A 1 91 ? 10.243 12.997 1.227 1.00 77.38 91 SER A CA 1
ATOM 752 C C . SER A 1 91 ? 9.673 13.774 2.416 1.00 77.38 91 SER A C 1
ATOM 754 O O . SER A 1 91 ? 8.476 14.031 2.499 1.00 77.38 91 SER A O 1
ATOM 756 N N . GLY A 1 92 ? 10.541 14.177 3.352 1.00 68.00 92 GLY A N 1
ATOM 757 C CA . GLY A 1 92 ? 10.144 14.814 4.616 1.00 68.00 92 GLY A CA 1
ATOM 758 C C . GLY A 1 92 ? 9.291 16.088 4.501 1.00 68.00 92 GLY A C 1
ATOM 759 O O . GLY A 1 92 ? 8.620 16.434 5.470 1.00 68.00 92 GLY A O 1
ATOM 760 N N . ASP A 1 93 ? 9.272 16.750 3.342 1.00 68.88 93 ASP A N 1
ATOM 761 C CA . ASP A 1 93 ? 8.441 17.920 3.032 1.00 68.88 93 ASP A CA 1
ATOM 762 C C . ASP A 1 93 ? 7.118 17.582 2.313 1.00 68.88 93 ASP A C 1
ATOM 764 O O . ASP A 1 93 ? 6.353 18.493 2.016 1.00 68.88 93 ASP A O 1
ATOM 768 N N . VAL A 1 94 ? 6.821 16.303 2.037 1.00 65.38 94 VAL A N 1
ATOM 769 C CA . VAL A 1 94 ? 5.592 15.797 1.371 1.00 65.38 94 VAL A CA 1
ATOM 770 C C . VAL A 1 94 ? 5.400 16.316 -0.072 1.00 65.38 94 VAL A C 1
ATOM 772 O O . VAL A 1 94 ? 4.488 15.913 -0.791 1.00 65.38 94 VAL A O 1
ATOM 775 N N . LEU A 1 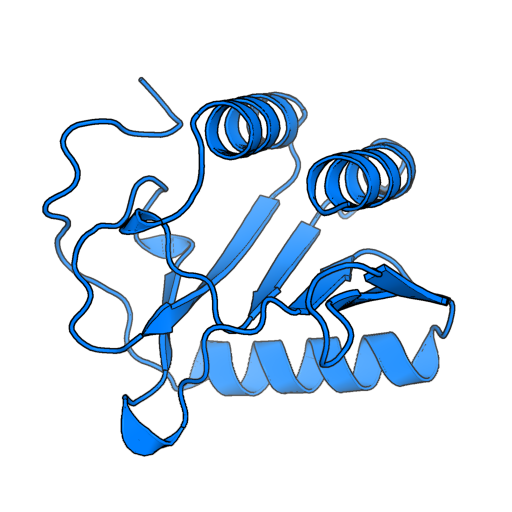95 ? 6.291 17.184 -0.559 1.00 72.62 95 LEU A N 1
ATOM 776 C CA . LEU A 1 95 ? 6.206 17.786 -1.893 1.00 72.62 95 LEU A CA 1
ATOM 777 C C . LEU A 1 95 ? 6.925 16.971 -2.966 1.00 72.62 95 LEU A C 1
ATOM 779 O O . LEU A 1 95 ? 6.677 17.180 -4.158 1.00 72.62 95 LEU A O 1
ATOM 783 N N . LYS A 1 96 ? 7.806 16.046 -2.573 1.00 82.25 96 LYS A N 1
ATOM 784 C CA . LYS A 1 96 ? 8.548 15.201 -3.510 1.00 82.25 96 LYS A CA 1
ATOM 785 C C . LYS A 1 96 ? 8.340 13.735 -3.181 1.00 82.25 96 LYS A C 1
ATOM 787 O O . LYS A 1 96 ? 8.218 13.328 -2.030 1.00 82.25 96 LYS A O 1
ATOM 792 N N . THR A 1 97 ? 8.338 12.936 -4.232 1.00 87.62 97 THR A N 1
ATOM 793 C CA . THR A 1 97 ? 8.390 11.486 -4.130 1.00 87.62 97 THR A CA 1
ATOM 794 C C . THR A 1 97 ? 9.770 11.037 -4.572 1.00 87.62 97 THR A C 1
ATOM 796 O O . THR A 1 97 ? 10.261 11.473 -5.613 1.00 87.62 97 THR A O 1
ATOM 799 N N . ILE A 1 98 ? 10.386 10.159 -3.789 1.00 90.25 98 ILE A N 1
ATOM 800 C CA . ILE A 1 98 ? 11.620 9.481 -4.169 1.00 90.25 98 ILE A CA 1
ATOM 801 C C . ILE A 1 98 ? 11.227 8.092 -4.646 1.00 90.25 98 ILE A C 1
ATOM 803 O O . ILE A 1 98 ? 10.632 7.335 -3.886 1.00 90.25 98 ILE A O 1
ATOM 807 N N . VAL A 1 99 ? 11.558 7.768 -5.895 1.00 95.88 99 VAL A N 1
ATOM 808 C CA . VAL A 1 99 ? 11.494 6.403 -6.425 1.00 95.88 99 VAL A CA 1
ATOM 809 C C . VAL A 1 99 ? 12.921 5.898 -6.543 1.00 95.88 99 VAL A C 1
ATOM 811 O O . VAL A 1 99 ? 13.747 6.504 -7.227 1.00 95.88 99 VAL A O 1
ATOM 814 N N . ARG A 1 100 ? 13.217 4.792 -5.869 1.00 96.00 100 ARG A N 1
ATOM 815 C CA . ARG A 1 100 ? 14.505 4.112 -5.946 1.00 96.00 100 ARG A CA 1
ATOM 816 C C . ARG A 1 100 ? 14.316 2.792 -6.682 1.00 96.00 100 ARG A C 1
ATOM 818 O O . ARG A 1 100 ? 13.549 1.941 -6.241 1.00 96.00 100 ARG A O 1
ATOM 825 N N . VAL A 1 101 ? 15.046 2.636 -7.783 1.00 97.00 101 VAL A N 1
ATOM 826 C CA . VAL A 1 101 ? 15.186 1.365 -8.500 1.00 97.00 101 VAL A CA 1
ATOM 827 C C . VAL A 1 101 ? 16.371 0.633 -7.884 1.00 97.00 101 VAL A C 1
ATOM 829 O O . VAL A 1 101 ? 17.516 1.059 -8.028 1.00 97.00 101 VAL A O 1
ATOM 832 N N . ASP A 1 102 ? 16.084 -0.408 -7.115 1.00 96.44 102 ASP A N 1
ATOM 833 C CA . ASP A 1 102 ? 17.083 -1.171 -6.371 1.00 96.44 102 ASP A CA 1
ATOM 834 C C . ASP A 1 102 ? 16.507 -2.558 -6.086 1.00 96.44 102 ASP A C 1
ATOM 836 O O . ASP A 1 102 ? 15.773 -2.714 -5.108 1.00 96.44 102 ASP A O 1
ATOM 840 N N . PRO A 1 103 ? 16.800 -3.566 -6.924 1.00 96.56 103 PRO A N 1
ATOM 841 C CA . PRO A 1 103 ? 16.217 -4.893 -6.769 1.00 96.56 103 PRO A CA 1
ATOM 842 C C . PRO A 1 103 ? 16.512 -5.519 -5.400 1.00 96.56 103 PRO A C 1
ATOM 844 O O . PRO A 1 103 ? 15.621 -6.094 -4.781 1.00 96.56 103 PRO A O 1
ATOM 847 N N . VAL A 1 104 ? 17.742 -5.368 -4.893 1.00 97.62 104 VAL A N 1
ATOM 848 C CA . VAL A 1 104 ? 18.159 -5.956 -3.609 1.00 97.62 104 VAL A CA 1
ATOM 849 C C . VAL A 1 104 ? 17.498 -5.220 -2.449 1.00 97.62 104 VAL A C 1
ATOM 851 O O . VAL A 1 104 ? 16.913 -5.848 -1.568 1.00 97.62 104 VAL A O 1
ATOM 854 N N . GLY A 1 105 ? 17.548 -3.886 -2.461 1.00 97.06 105 GLY A N 1
ATOM 855 C CA . GLY A 1 105 ? 16.893 -3.065 -1.445 1.00 97.06 105 GLY A CA 1
ATOM 856 C C . GLY A 1 105 ? 15.380 -3.287 -1.413 1.00 97.06 105 GLY A C 1
ATOM 857 O O . GLY A 1 105 ? 14.799 -3.441 -0.341 1.00 97.06 105 GLY A O 1
ATOM 858 N N . THR A 1 106 ? 14.749 -3.378 -2.582 1.00 97.25 106 THR A N 1
ATOM 859 C CA . THR A 1 106 ? 13.313 -3.648 -2.719 1.00 97.25 106 THR A CA 1
ATOM 860 C C . THR A 1 106 ? 12.953 -5.026 -2.177 1.00 97.25 106 THR A C 1
ATOM 862 O O . THR A 1 106 ? 11.959 -5.154 -1.466 1.00 97.25 106 THR A O 1
ATOM 865 N N . GLU A 1 107 ? 13.772 -6.046 -2.433 1.00 98.06 107 GLU A N 1
ATOM 866 C CA . GLU A 1 107 ? 13.539 -7.396 -1.915 1.00 98.06 107 GLU A CA 1
ATOM 867 C C . GLU A 1 107 ? 13.674 -7.464 -0.385 1.00 98.06 107 GLU A C 1
ATOM 869 O O . GLU A 1 107 ? 12.851 -8.087 0.284 1.00 98.06 107 GLU A O 1
ATOM 874 N N . ILE A 1 108 ? 14.639 -6.753 0.211 1.00 98.25 108 ILE A N 1
ATOM 875 C CA . ILE A 1 108 ? 14.748 -6.626 1.678 1.00 98.25 108 ILE A CA 1
ATOM 876 C C . ILE A 1 108 ? 13.470 -6.007 2.267 1.00 98.25 108 ILE A C 1
ATOM 878 O O . ILE A 1 108 ? 12.942 -6.480 3.278 1.00 98.25 108 ILE A O 1
ATOM 882 N N . GLN A 1 109 ? 12.947 -4.964 1.625 1.00 98.00 109 GLN A N 1
ATOM 883 C CA . GLN A 1 109 ? 11.739 -4.270 2.075 1.00 98.00 109 GLN A CA 1
ATOM 884 C C . GLN A 1 109 ? 10.490 -5.136 1.889 1.00 98.00 109 GLN A C 1
ATOM 886 O O . GLN A 1 109 ? 9.654 -5.213 2.787 1.00 98.00 109 GLN A O 1
ATOM 891 N N . ARG A 1 110 ? 10.400 -5.881 0.783 1.00 98.25 110 ARG A N 1
ATOM 892 C CA . ARG A 1 110 ? 9.349 -6.879 0.545 1.00 98.25 110 ARG A CA 1
ATOM 893 C C . ARG A 1 110 ? 9.366 -7.980 1.604 1.00 98.25 110 ARG A C 1
ATOM 895 O O . ARG A 1 110 ? 8.314 -8.344 2.124 1.00 98.25 110 ARG A O 1
ATOM 902 N N . ASN A 1 111 ? 10.545 -8.476 1.970 1.00 98.62 111 ASN A N 1
ATOM 903 C CA . ASN A 1 111 ? 10.695 -9.476 3.027 1.00 98.62 111 ASN A CA 1
ATOM 904 C C . ASN A 1 111 ? 10.317 -8.922 4.403 1.00 98.62 111 ASN A C 1
ATOM 906 O O . ASN A 1 111 ? 9.627 -9.597 5.164 1.00 98.62 111 ASN A O 1
ATOM 910 N N . THR A 1 112 ? 10.671 -7.667 4.685 1.00 98.56 112 THR A N 1
ATOM 911 C CA . THR A 1 112 ? 10.240 -6.965 5.904 1.00 98.56 112 THR A CA 1
ATOM 912 C C . THR A 1 112 ? 8.718 -6.829 5.951 1.00 98.56 112 THR A C 1
ATOM 914 O O . THR A 1 112 ? 8.099 -7.182 6.954 1.00 98.56 112 THR A O 1
ATOM 917 N N . PHE A 1 113 ? 8.097 -6.395 4.849 1.00 98.62 113 PHE A N 1
ATOM 918 C CA . PHE A 1 113 ? 6.643 -6.337 4.718 1.00 98.62 113 PHE A CA 1
ATOM 919 C C . PHE A 1 113 ? 6.011 -7.705 4.976 1.00 98.62 113 PHE A C 1
ATOM 921 O O . PHE A 1 113 ? 5.068 -7.803 5.751 1.00 98.62 113 PHE A O 1
ATOM 928 N N . ASN A 1 114 ? 6.524 -8.767 4.350 1.00 98.69 114 ASN A N 1
ATOM 929 C CA . ASN A 1 114 ? 5.976 -10.116 4.484 1.00 98.69 114 ASN A CA 1
ATOM 930 C C . ASN A 1 114 ? 6.118 -10.672 5.907 1.00 98.69 114 ASN A C 1
ATOM 932 O O . ASN A 1 114 ? 5.196 -11.327 6.390 1.00 98.69 114 ASN A O 1
ATOM 936 N N . LEU A 1 115 ? 7.230 -10.383 6.588 1.00 98.75 115 LEU A N 1
ATOM 937 C CA . LEU A 1 115 ? 7.410 -10.733 7.994 1.00 98.75 115 LEU A CA 1
ATOM 938 C C . LEU A 1 115 ? 6.344 -10.053 8.856 1.00 98.75 115 LEU A C 1
ATOM 940 O O . LEU A 1 115 ? 5.615 -10.742 9.567 1.00 98.75 115 LEU A O 1
ATOM 944 N N . LEU A 1 116 ? 6.201 -8.728 8.738 1.00 98.50 116 LEU A N 1
ATOM 945 C CA . LEU A 1 116 ? 5.167 -7.968 9.446 1.00 98.50 116 LEU A CA 1
ATOM 946 C C . LEU A 1 116 ? 3.772 -8.519 9.125 1.00 98.50 116 LEU A C 1
ATOM 948 O O . LEU A 1 116 ? 3.003 -8.857 10.015 1.00 98.50 116 LEU A O 1
ATOM 952 N N . TRP A 1 117 ? 3.472 -8.709 7.846 1.00 98.69 117 TRP A N 1
ATOM 953 C CA . TRP A 1 117 ? 2.203 -9.249 7.373 1.00 98.69 117 TRP A CA 1
ATOM 954 C C . TRP A 1 117 ? 1.837 -10.605 7.995 1.00 98.69 117 TRP A C 1
ATOM 956 O O . TRP A 1 117 ? 0.658 -10.882 8.217 1.00 98.69 117 TRP A O 1
ATOM 966 N N . SER A 1 118 ? 2.837 -11.453 8.257 1.00 98.50 118 SER A N 1
ATOM 967 C CA . SER A 1 118 ? 2.635 -12.791 8.824 1.00 98.50 118 SER A CA 1
ATOM 968 C C . SER A 1 118 ? 2.301 -12.796 10.317 1.00 98.50 118 SER A C 1
ATOM 970 O O . SER A 1 118 ? 1.730 -13.774 10.792 1.00 98.50 118 SER A O 1
ATOM 972 N N . VAL A 1 119 ? 2.642 -11.725 11.044 1.00 98.38 119 VAL A N 1
ATOM 973 C CA . VAL A 1 119 ? 2.491 -11.649 12.509 1.00 98.38 119 VAL A CA 1
ATOM 974 C C . VAL A 1 119 ? 1.481 -10.603 12.969 1.00 98.38 119 VAL A C 1
ATOM 976 O O . VAL A 1 119 ? 1.028 -10.662 14.106 1.00 98.38 119 VAL A O 1
ATOM 979 N N . LEU A 1 120 ? 1.156 -9.627 12.121 1.00 98.44 120 LEU A N 1
ATOM 980 C CA . LEU A 1 120 ? 0.221 -8.562 12.459 1.00 98.44 120 LEU A CA 1
ATOM 981 C C . LEU A 1 120 ? -1.230 -9.025 12.319 1.00 98.44 120 LEU A C 1
ATOM 983 O O . LEU A 1 120 ? -1.566 -9.861 11.477 1.00 98.44 120 LEU A O 1
ATOM 987 N N . ASP A 1 121 ? -2.099 -8.416 13.121 1.00 98.25 121 ASP A N 1
ATOM 988 C CA . ASP A 1 121 ? -3.523 -8.724 13.129 1.00 98.25 121 ASP A CA 1
ATOM 989 C C . ASP A 1 121 ? -4.237 -8.172 11.893 1.00 98.25 121 ASP A C 1
ATOM 991 O O . ASP A 1 121 ? -3.913 -7.104 11.363 1.00 98.25 121 ASP A O 1
ATOM 995 N N . LYS A 1 122 ? -5.253 -8.909 11.443 1.00 97.88 122 LYS A N 1
ATOM 996 C CA . LYS A 1 122 ? -6.154 -8.503 10.362 1.00 97.88 122 LYS A CA 1
ATOM 997 C C . LYS A 1 122 ? -7.336 -7.699 10.931 1.00 97.88 122 LYS A C 1
ATOM 999 O O . LYS A 1 122 ? -7.883 -8.091 11.963 1.00 97.88 122 LYS A O 1
ATOM 1004 N N . PRO A 1 123 ? -7.808 -6.639 10.250 1.00 97.62 123 PRO A N 1
ATOM 1005 C CA . PRO A 1 123 ? -9.089 -6.026 10.578 1.00 97.62 123 PRO A CA 1
ATOM 1006 C C . PRO A 1 123 ? -10.256 -6.995 10.345 1.00 97.62 123 PRO A C 1
ATOM 1008 O O . PRO A 1 123 ? -10.304 -7.737 9.363 1.00 97.62 123 PRO A O 1
ATOM 1011 N N . VAL A 1 124 ? -11.232 -6.964 11.251 1.00 97.44 124 VAL A N 1
ATOM 1012 C CA . VAL A 1 124 ? -12.440 -7.806 11.181 1.00 97.44 124 VAL A CA 1
ATOM 1013 C C . VAL A 1 124 ? -13.686 -7.031 10.757 1.00 97.44 124 VAL A C 1
ATOM 1015 O O . VAL A 1 124 ? -14.676 -7.634 10.357 1.00 97.44 124 VAL A O 1
ATOM 1018 N N . THR A 1 125 ? -13.635 -5.702 10.819 1.00 96.75 125 THR A N 1
ATOM 1019 C CA . THR A 1 125 ? -14.736 -4.799 10.478 1.00 96.75 125 THR A CA 1
ATOM 1020 C C . THR A 1 125 ? -14.200 -3.539 9.804 1.00 96.75 125 THR A C 1
ATOM 1022 O O . THR A 1 125 ? -13.011 -3.230 9.900 1.00 96.75 125 THR A O 1
ATOM 1025 N N . THR A 1 126 ? -15.093 -2.810 9.135 1.00 97.56 126 THR A N 1
ATOM 1026 C CA . THR A 1 126 ? -14.829 -1.477 8.587 1.00 97.56 126 THR A CA 1
ATOM 1027 C C . THR A 1 126 ? -15.993 -0.534 8.886 1.00 97.56 126 THR A C 1
ATOM 1029 O O . THR A 1 126 ? -17.139 -0.969 8.999 1.00 97.56 126 THR A O 1
ATOM 1032 N N . THR A 1 127 ? -15.687 0.750 9.055 1.00 97.50 127 THR A N 1
ATOM 1033 C CA . THR A 1 127 ? -16.648 1.856 9.180 1.00 97.50 127 THR A CA 1
ATOM 1034 C C . THR A 1 127 ? -16.789 2.662 7.885 1.00 97.50 127 THR A C 1
ATOM 1036 O O . THR A 1 127 ? -17.615 3.578 7.831 1.00 97.50 127 THR A O 1
ATOM 1039 N N . ALA A 1 128 ? -16.014 2.334 6.843 1.00 95.38 128 ALA A N 1
ATOM 1040 C CA . ALA A 1 128 ? -16.145 2.961 5.533 1.00 95.38 128 ALA A CA 1
ATOM 1041 C C . ALA A 1 128 ? -17.519 2.646 4.922 1.00 95.38 128 ALA A C 1
ATOM 1043 O O . ALA A 1 128 ? -18.033 1.538 5.055 1.00 95.38 128 ALA A O 1
ATOM 1044 N N . LYS A 1 129 ? -18.120 3.647 4.270 1.00 93.50 129 LYS A N 1
ATOM 1045 C CA . LYS A 1 129 ? -19.403 3.506 3.558 1.00 93.50 129 LYS A CA 1
ATOM 1046 C C . LYS A 1 129 ? -19.232 3.245 2.065 1.00 93.50 129 LYS A C 1
ATOM 1048 O O . LYS A 1 129 ? -20.192 2.853 1.417 1.00 93.50 129 LYS A O 1
ATOM 1053 N N . GLU A 1 130 ? -18.052 3.548 1.539 1.00 91.88 130 GLU A N 1
ATOM 1054 C CA . GLU A 1 130 ? -17.660 3.252 0.168 1.00 91.88 130 GLU A CA 1
ATOM 1055 C C . GLU A 1 130 ? -16.623 2.133 0.176 1.00 91.88 130 GLU A C 1
ATOM 1057 O O . GLU A 1 130 ? -15.772 2.079 1.072 1.00 91.88 130 GLU A O 1
ATOM 1062 N N . HIS A 1 131 ? -16.663 1.286 -0.848 1.00 90.06 131 HIS A N 1
ATOM 1063 C CA . HIS A 1 131 ? -15.656 0.266 -1.091 1.00 90.06 131 HIS A CA 1
ATOM 1064 C C . HIS A 1 131 ? -15.035 0.408 -2.485 1.00 90.06 131 HIS A C 1
ATOM 1066 O O . HIS A 1 131 ? -15.533 1.113 -3.367 1.00 90.06 131 HIS A O 1
ATOM 1072 N N . PHE A 1 132 ? -13.884 -0.237 -2.699 1.00 83.50 132 PHE A N 1
ATOM 1073 C CA . PHE A 1 132 ? -13.255 -0.263 -4.027 1.00 83.50 132 PHE A CA 1
ATOM 1074 C C . PHE A 1 132 ? -13.982 -1.168 -5.030 1.00 83.50 132 PHE A C 1
ATOM 1076 O O . PHE A 1 132 ? -13.740 -1.040 -6.226 1.00 83.50 132 PHE A O 1
ATOM 1083 N N . ASN A 1 133 ? -14.840 -2.066 -4.542 1.00 71.62 133 ASN A N 1
ATOM 1084 C CA . ASN A 1 133 ? -15.570 -3.041 -5.353 1.00 71.62 133 ASN A CA 1
ATOM 1085 C C . ASN A 1 133 ? -17.040 -2.655 -5.597 1.00 71.62 133 ASN A C 1
ATOM 1087 O O . ASN A 1 133 ? -17.743 -3.423 -6.252 1.00 71.62 133 ASN A O 1
ATOM 1091 N N . ASP A 1 134 ? -17.483 -1.519 -5.050 1.00 59.88 134 ASP A N 1
ATOM 1092 C CA . ASP A 1 134 ? -18.768 -0.896 -5.389 1.00 59.88 134 ASP A CA 1
ATOM 1093 C C . ASP A 1 134 ? -18.645 -0.141 -6.722 1.00 59.88 134 ASP A C 1
ATOM 1095 O O . ASP A 1 134 ? -19.591 -0.225 -7.538 1.00 59.88 134 ASP A O 1
#

Secondary structure (DSSP, 8-state):
-HHHHHHHHHHHHTT-SS-EEEEEEE-GGG--HHHHHHHHHHHHTT-EEEEEEETT-----S-GGGEEEEPGGG-----EEEETTEEEEE-TTSS-EEEEE-HHHHHHHHHHHHHHHHHSPPP-----S--TT-

Sequence (134 aa):
AYLQLLNDAYAHLKEQKNKELLIMYADDSVSPPSVNNFYRMMRADGIRMRQLVEAGNTYIIGPLDEYRYIPKPYFINRVTLIYGDRIAWESGDVLKTIVRVDPVGTEIQRNTFNLLWSVLDKPVTTTAKEHFND

pLDDT: mean 94.45, std 6.89, range [59.88, 98.75]

Foldseek 3Di:
DVVVVLVVQLVVQLPDPQQEKEKEQADPVPDDVSRLVSVLVSVVSVRHAAYEYAPPQQADAEDQLSYFHDYNVPHDNWMWIQHDQWIKTQPPVNPDIDIDRHNVVSVVVVVVSVVCSVPTDTDPHHPHPHHSVD